Protein AF-A0A5K1FHK6-F1 (afdb_monomer_lite)

InterPro domains:
  IPR001789 Signal transduction response regulator, receiver domain [PS50110] (1-53)
  IPR011006 CheY-like superfamily [SSF52172] (5-53)

pLDDT: mean 74.82, std 6.07, range [58.62, 83.69]

Organism: NCBI:txid210225

Foldseek 3Di:
DDDDDLVVVVVCCVVQVQPAQEAEDDPPDPPVRVVVSVVVQCVDPSSVNHYYD

Secondary structure (DSSP, 8-state):
----SHHHHHHHHHHHTTS---B---TTS-HHHHHHHHHHHTTSTTTTTS-B-

Structure (mmCIF, N/CA/C/O backbone):
data_AF-A0A5K1FHK6-F1
#
_entry.id   AF-A0A5K1FHK6-F1
#
loop_
_atom_site.group_PDB
_atom_site.id
_atom_site.type_symbol
_atom_site.label_atom_id
_atom_site.label_alt_id
_atom_site.label_comp_id
_atom_site.label_asym_id
_atom_site.label_entity_id
_atom_site.label_seq_id
_atom_site.pdbx_PDB_ins_code
_atom_site.Cartn_x
_atom_site.Cartn_y
_atom_site.Cartn_z
_atom_site.occupancy
_atom_site.B_iso_or_equiv
_atom_site.auth_seq_id
_atom_site.auth_comp_id
_atom_site.auth_asym_id
_atom_site.auth_atom_id
_atom_site.pdbx_PDB_model_num
ATOM 1 N N . THR A 1 1 ? -10.810 -1.547 -3.307 1.00 74.75 1 THR A N 1
ATOM 2 C CA . THR A 1 1 ? -10.736 -0.259 -4.035 1.00 74.75 1 THR A CA 1
ATOM 3 C C . THR A 1 1 ? -9.536 -0.252 -4.960 1.00 74.75 1 THR A C 1
ATOM 5 O O . THR A 1 1 ? -8.476 -0.672 -4.523 1.00 74.75 1 THR A O 1
ATOM 8 N N . ALA A 1 2 ? -9.677 0.199 -6.213 1.00 76.56 2 ALA A N 1
ATOM 9 C CA . ALA A 1 2 ? -8.541 0.368 -7.125 1.00 76.56 2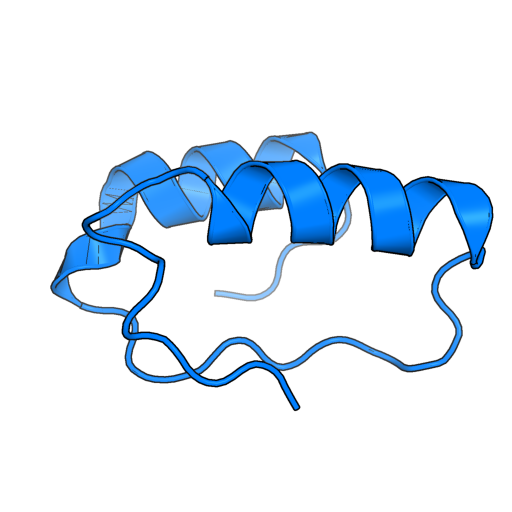 ALA A CA 1
ATOM 10 C C . ALA A 1 2 ? -8.011 1.808 -7.046 1.00 76.56 2 ALA A C 1
ATOM 12 O O . ALA A 1 2 ? -8.768 2.763 -7.225 1.00 76.56 2 ALA A O 1
ATOM 13 N N . VAL A 1 3 ? -6.718 1.964 -6.778 1.00 82.00 3 VAL A N 1
ATOM 14 C CA . VAL A 1 3 ? -6.041 3.260 -6.622 1.00 82.00 3 VAL A CA 1
ATOM 15 C C . VAL A 1 3 ? -4.919 3.379 -7.646 1.00 82.00 3 VAL A C 1
ATOM 17 O O . VAL A 1 3 ? -4.267 2.392 -7.967 1.00 82.00 3 VAL A O 1
ATOM 20 N N . LYS A 1 4 ? -4.705 4.581 -8.193 1.00 79.00 4 LYS A N 1
ATOM 21 C CA . LYS A 1 4 ? -3.767 4.795 -9.317 1.00 79.00 4 LYS A CA 1
ATOM 22 C C . LYS A 1 4 ? -2.540 5.617 -8.939 1.00 79.00 4 LYS A C 1
ATOM 24 O O . LYS A 1 4 ? -1.607 5.740 -9.727 1.00 79.00 4 LYS A O 1
ATOM 29 N N . THR A 1 5 ? -2.543 6.227 -7.755 1.00 77.81 5 THR A N 1
ATOM 30 C CA . THR A 1 5 ? -1.458 7.101 -7.299 1.00 77.81 5 THR A CA 1
ATOM 31 C C . THR A 1 5 ? -1.002 6.721 -5.892 1.00 77.81 5 THR A C 1
ATOM 33 O O . THR A 1 5 ? -1.831 6.305 -5.083 1.00 77.81 5 THR A O 1
ATOM 36 N N . PRO A 1 6 ? 0.283 6.931 -5.544 1.00 74.06 6 PRO A N 1
ATOM 37 C CA . PRO A 1 6 ? 0.787 6.627 -4.203 1.00 74.06 6 PRO A CA 1
ATOM 38 C C . PRO A 1 6 ? 0.036 7.346 -3.078 1.00 74.06 6 PRO A C 1
ATOM 40 O O . PRO A 1 6 ? -0.098 6.813 -1.986 1.00 74.06 6 PRO A O 1
ATOM 43 N N . ARG A 1 7 ? -0.479 8.554 -3.340 1.00 79.88 7 ARG A N 1
ATOM 44 C CA . ARG A 1 7 ? -1.252 9.315 -2.352 1.00 79.88 7 ARG A CA 1
ATOM 45 C C . ARG A 1 7 ? -2.603 8.660 -2.071 1.00 79.88 7 ARG A C 1
ATOM 47 O O . ARG A 1 7 ? -2.938 8.462 -0.916 1.00 79.88 7 ARG A O 1
ATOM 54 N N . GLN A 1 8 ? -3.308 8.227 -3.117 1.00 82.31 8 GLN A N 1
ATOM 55 C CA . GLN A 1 8 ? -4.560 7.480 -2.963 1.00 82.31 8 GLN A CA 1
ATOM 56 C C . GLN A 1 8 ? -4.357 6.140 -2.255 1.00 82.31 8 GLN A C 1
ATOM 58 O O . GLN A 1 8 ? -5.247 5.707 -1.536 1.00 82.31 8 GLN A O 1
ATOM 63 N N . VAL A 1 9 ? -3.202 5.493 -2.443 1.00 79.12 9 VAL A N 1
ATOM 64 C CA . VAL A 1 9 ? -2.848 4.281 -1.691 1.00 79.12 9 VAL A CA 1
ATOM 65 C C . VAL A 1 9 ? -2.782 4.593 -0.198 1.00 79.12 9 VAL A C 1
ATOM 67 O O . VAL A 1 9 ? -3.417 3.902 0.586 1.00 79.12 9 VAL A O 1
ATOM 70 N N . ILE A 1 10 ? -2.076 5.658 0.193 1.00 79.25 10 ILE A N 1
ATOM 71 C CA . ILE A 1 10 ? -1.975 6.073 1.600 1.00 79.25 10 ILE A CA 1
ATOM 72 C C . ILE A 1 10 ? -3.350 6.441 2.164 1.00 79.25 10 ILE A C 1
ATOM 74 O O . ILE A 1 10 ? -3.704 5.982 3.245 1.00 79.25 10 ILE A O 1
ATOM 78 N N . ASP A 1 11 ? -4.143 7.217 1.426 1.00 83.69 11 ASP A N 1
ATOM 79 C CA . ASP A 1 11 ? -5.473 7.635 1.873 1.00 83.69 11 ASP A CA 1
ATOM 80 C C . ASP A 1 11 ? -6.416 6.427 2.041 1.00 83.69 11 ASP A C 1
ATOM 82 O O . ASP A 1 11 ? -7.142 6.344 3.029 1.00 83.69 11 ASP A O 1
ATOM 86 N N . ALA A 1 12 ? -6.365 5.452 1.125 1.00 82.44 12 ALA A N 1
ATOM 87 C CA . ALA A 1 12 ? -7.149 4.222 1.218 1.00 82.44 12 ALA A CA 1
ATOM 88 C C . ALA A 1 12 ? -6.694 3.327 2.380 1.00 82.44 12 ALA A C 1
ATOM 90 O O . ALA A 1 12 ? -7.535 2.773 3.082 1.00 82.44 12 ALA A O 1
ATOM 91 N N . LEU A 1 13 ? -5.383 3.217 2.616 1.00 79.56 13 LEU A N 1
ATOM 92 C CA . LEU A 1 13 ? -4.840 2.460 3.746 1.00 79.56 13 LEU A CA 1
ATOM 93 C C . LEU A 1 13 ? -5.168 3.124 5.089 1.00 79.56 13 LEU A C 1
ATOM 95 O O . LEU A 1 13 ? -5.471 2.423 6.041 1.00 79.56 13 LEU A O 1
ATOM 99 N N . ASN A 1 14 ? -5.184 4.455 5.170 1.00 79.38 14 ASN A N 1
ATOM 100 C CA . ASN A 1 14 ? -5.587 5.160 6.390 1.00 79.38 14 ASN A CA 1
ATOM 101 C C . ASN A 1 14 ? -7.099 5.080 6.648 1.00 79.38 14 ASN A C 1
ATOM 103 O O . ASN A 1 14 ? -7.521 5.056 7.799 1.00 79.38 14 ASN A O 1
ATOM 107 N N . ALA A 1 15 ? -7.922 5.057 5.597 1.00 81.69 15 ALA A N 1
ATOM 108 C CA . ALA A 1 15 ? -9.376 4.985 5.734 1.00 81.69 15 ALA A CA 1
AT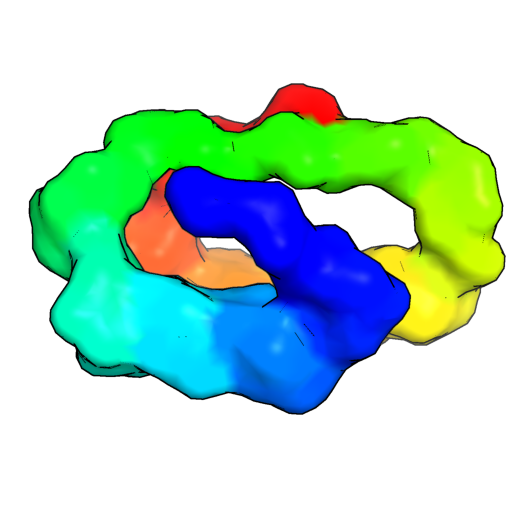OM 109 C C . ALA A 1 15 ? -9.899 3.555 5.954 1.00 81.69 15 ALA A C 1
ATOM 111 O O . ALA A 1 15 ? -10.951 3.386 6.562 1.00 81.69 15 ALA A O 1
ATOM 112 N N . GLN A 1 16 ? -9.209 2.542 5.418 1.00 74.94 16 GLN A N 1
ATOM 113 C CA . GLN A 1 16 ? -9.694 1.157 5.372 1.00 74.94 16 GLN A CA 1
ATOM 114 C C . GLN A 1 16 ? -8.671 0.128 5.880 1.00 74.94 16 GLN A C 1
ATOM 116 O O . GLN A 1 16 ? -8.904 -1.063 5.733 1.00 74.94 16 GLN A O 1
ATOM 121 N N . GLY A 1 17 ? -7.538 0.538 6.458 1.00 70.06 17 GLY A N 1
ATOM 122 C CA . GLY A 1 17 ? -6.424 -0.358 6.810 1.00 70.06 17 GLY A CA 1
ATOM 123 C C . GLY A 1 17 ? -6.762 -1.499 7.773 1.00 70.06 17 GLY A C 1
ATOM 124 O O . GLY A 1 17 ? -6.062 -2.512 7.782 1.00 70.06 17 GLY A O 1
ATOM 125 N N . GLU A 1 18 ? -7.838 -1.382 8.555 1.00 71.81 18 GLU A N 1
ATOM 126 C CA . GLU A 1 18 ? -8.343 -2.492 9.371 1.00 71.81 18 GLU A CA 1
ATOM 127 C C . GLU A 1 18 ? -9.045 -3.591 8.563 1.00 71.81 18 GLU A C 1
ATOM 129 O O . GLU A 1 18 ? -8.974 -4.747 8.968 1.00 71.81 18 GLU A O 1
ATOM 134 N N . ASP A 1 19 ? -9.632 -3.244 7.418 1.00 77.69 19 ASP A N 1
ATOM 135 C CA . ASP A 1 19 ? -10.456 -4.107 6.554 1.00 77.69 19 ASP A CA 1
ATOM 136 C C . ASP A 1 19 ? -9.699 -4.601 5.301 1.00 77.69 19 ASP A C 1
ATOM 138 O O . ASP A 1 19 ? -10.273 -5.236 4.415 1.00 77.69 19 ASP A O 1
ATOM 142 N N . ILE A 1 20 ? -8.411 -4.262 5.168 1.00 78.06 20 ILE A N 1
ATOM 143 C CA . ILE A 1 20 ? -7.590 -4.660 4.019 1.00 78.06 20 ILE A CA 1
ATOM 144 C C . ILE A 1 20 ? -6.757 -5.884 4.388 1.00 78.06 20 ILE A C 1
ATOM 146 O O . ILE A 1 20 ? -5.778 -5.789 5.126 1.00 78.06 20 ILE A O 1
ATOM 150 N N . ASP A 1 21 ? -7.092 -7.017 3.777 1.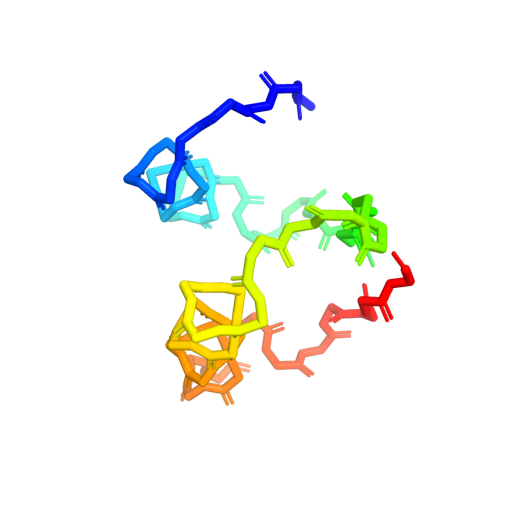00 77.19 21 ASP A N 1
ATOM 151 C CA . ASP A 1 21 ? -6.345 -8.263 3.953 1.00 77.19 21 ASP A CA 1
ATOM 152 C C . ASP A 1 21 ? -5.175 -8.417 2.975 1.00 77.19 21 ASP A C 1
ATOM 154 O O . ASP A 1 21 ? -4.216 -9.116 3.283 1.00 77.19 21 ASP A O 1
ATOM 158 N N . ILE A 1 22 ? -5.231 -7.805 1.784 1.00 79.69 22 ILE A N 1
ATOM 159 C CA . ILE A 1 22 ? -4.216 -7.974 0.728 1.00 79.69 22 ILE A CA 1
ATOM 160 C C . ILE A 1 22 ? -4.046 -6.675 -0.069 1.00 79.69 22 ILE A C 1
ATOM 162 O O . ILE A 1 22 ? -5.028 -6.036 -0.453 1.00 79.69 22 ILE A O 1
ATOM 166 N N . ILE A 1 23 ? -2.797 -6.319 -0.386 1.00 81.44 23 ILE A N 1
ATOM 167 C CA . ILE A 1 23 ? -2.465 -5.274 -1.365 1.00 81.44 23 ILE A CA 1
ATOM 168 C C . ILE A 1 23 ? -1.924 -5.952 -2.624 1.00 81.44 23 ILE A C 1
ATOM 170 O O . ILE A 1 23 ? -0.858 -6.559 -2.593 1.00 81.44 23 ILE A O 1
ATOM 174 N N . LEU A 1 24 ? -2.641 -5.815 -3.738 1.00 80.75 24 LEU A N 1
ATOM 175 C CA . LEU A 1 24 ? -2.162 -6.250 -5.047 1.00 80.75 24 LEU A CA 1
ATOM 176 C C . LEU A 1 24 ? -1.451 -5.079 -5.730 1.00 80.75 24 LEU A C 1
ATOM 178 O O . LEU A 1 24 ? -2.069 -4.038 -5.978 1.00 80.75 24 LEU A O 1
ATOM 182 N N . SER A 1 25 ? -0.163 -5.234 -6.011 1.00 76.19 25 SER A N 1
ATOM 183 C CA . SER A 1 25 ? 0.653 -4.218 -6.671 1.00 76.19 25 SER A CA 1
ATOM 184 C C . SER A 1 25 ? 1.083 -4.721 -8.041 1.00 76.19 25 SER A C 1
ATOM 186 O O . SER A 1 25 ? 1.763 -5.732 -8.159 1.00 76.19 25 SER A O 1
ATOM 188 N N . GLU A 1 26 ? 0.763 -3.979 -9.098 1.00 72.88 26 GLU A N 1
ATOM 189 C CA . GLU A 1 26 ? 1.294 -4.296 -10.423 1.00 72.88 26 GLU A CA 1
ATOM 190 C C . GLU A 1 26 ? 2.830 -4.171 -10.426 1.00 72.88 26 GLU A C 1
ATOM 192 O O . GLU A 1 26 ? 3.394 -3.178 -9.954 1.00 72.88 26 GLU A O 1
ATOM 197 N N . VAL A 1 27 ? 3.508 -5.193 -10.958 1.00 58.62 27 VAL A N 1
ATOM 198 C CA . VAL A 1 27 ? 4.979 -5.315 -10.984 1.00 58.62 27 VAL A CA 1
ATOM 199 C C . VAL A 1 27 ? 5.642 -4.189 -11.798 1.00 58.62 27 VAL A C 1
ATOM 201 O O . VAL A 1 27 ? 6.796 -3.848 -11.551 1.00 58.62 27 VAL A O 1
ATOM 204 N N . ASP A 1 28 ? 4.894 -3.547 -12.702 1.00 63.44 28 ASP A N 1
ATOM 205 C CA . ASP A 1 28 ? 5.369 -2.482 -13.599 1.00 63.44 28 ASP A CA 1
ATOM 206 C C . ASP A 1 28 ? 5.389 -1.073 -12.976 1.00 63.44 28 ASP A C 1
ATOM 208 O O . ASP A 1 28 ? 5.661 -0.071 -13.648 1.00 63.44 28 ASP A O 1
ATOM 212 N N . LEU A 1 29 ? 5.146 -0.956 -11.667 1.00 62.12 29 LEU A N 1
ATOM 213 C CA . LEU A 1 29 ? 5.409 0.289 -10.950 1.00 62.12 29 LEU A CA 1
ATOM 214 C C . LEU A 1 29 ? 6.890 0.669 -11.116 1.00 62.12 29 LEU A C 1
ATOM 216 O O . LEU A 1 29 ? 7.761 -0.136 -10.780 1.00 62.12 29 LEU A O 1
ATOM 220 N N . PRO A 1 30 ? 7.218 1.908 -11.551 1.00 60.88 30 PRO A N 1
ATOM 221 C CA . PRO A 1 30 ? 8.600 2.354 -11.636 1.00 60.88 30 PRO A CA 1
ATOM 222 C C . PRO A 1 30 ? 9.288 2.085 -10.302 1.00 60.88 30 PRO A C 1
ATOM 224 O O . PRO A 1 30 ? 8.902 2.666 -9.282 1.00 60.88 30 PRO A O 1
ATOM 227 N N . VAL A 1 31 ? 10.279 1.190 -10.318 1.00 59.62 31 VAL A N 1
ATOM 228 C CA . VAL A 1 31 ? 10.914 0.574 -9.142 1.00 59.62 31 VAL A CA 1
ATOM 229 C C . VAL A 1 31 ? 11.161 1.606 -8.031 1.00 59.62 31 VAL A C 1
ATOM 231 O O . VAL A 1 31 ? 10.762 1.425 -6.885 1.00 59.62 31 VAL A O 1
ATOM 234 N N . ALA A 1 32 ? 11.697 2.779 -8.373 1.00 64.38 32 ALA A N 1
ATOM 235 C CA . ALA A 1 32 ? 11.982 3.843 -7.409 1.00 64.38 32 ALA A CA 1
ATOM 236 C C . ALA A 1 32 ? 10.750 4.414 -6.666 1.00 64.38 32 ALA A C 1
ATOM 238 O O . ALA A 1 32 ? 10.862 4.794 -5.496 1.00 64.38 32 ALA A O 1
ATOM 239 N N . LYS A 1 33 ? 9.583 4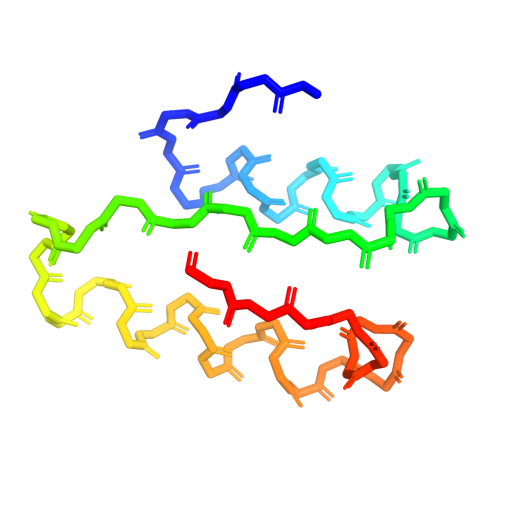.508 -7.318 1.00 67.56 33 LYS A N 1
ATOM 240 C CA . LYS A 1 33 ? 8.334 4.999 -6.706 1.00 67.56 33 LYS A CA 1
ATOM 241 C C . LYS A 1 33 ? 7.634 3.894 -5.919 1.00 67.56 33 LYS A C 1
ATOM 243 O O . LYS A 1 33 ? 7.230 4.148 -4.785 1.00 67.56 33 LYS A O 1
ATOM 248 N N . GLY A 1 34 ? 7.574 2.682 -6.478 1.00 68.62 34 GLY A N 1
ATOM 249 C CA . GLY A 1 34 ? 7.017 1.507 -5.804 1.00 68.62 34 GLY A CA 1
ATOM 250 C C . GLY A 1 34 ? 7.734 1.225 -4.484 1.00 68.62 34 GLY A C 1
ATOM 251 O O . GLY A 1 34 ? 7.107 1.213 -3.429 1.00 68.62 34 GLY A O 1
ATOM 252 N N . PHE A 1 35 ? 9.069 1.156 -4.491 1.00 72.06 35 PHE A N 1
ATOM 253 C CA . PHE A 1 35 ? 9.851 0.880 -3.279 1.00 72.06 35 PHE A CA 1
ATOM 254 C C . PHE A 1 35 ? 9.715 1.944 -2.179 1.00 72.06 35 PHE A C 1
ATOM 256 O O . PHE A 1 35 ? 9.764 1.604 -0.997 1.00 72.06 35 PHE A O 1
ATOM 263 N N . LYS A 1 36 ? 9.550 3.231 -2.520 1.00 76.69 36 LYS A N 1
ATOM 264 C CA . LYS A 1 36 ? 9.297 4.279 -1.510 1.00 76.69 36 LYS A CA 1
ATOM 265 C C . LYS A 1 36 ? 7.929 4.109 -0.855 1.00 76.69 36 LYS A C 1
ATOM 267 O O . LYS A 1 36 ? 7.826 4.264 0.358 1.00 76.69 36 LYS A O 1
ATOM 272 N N . MET A 1 37 ? 6.916 3.771 -1.648 1.00 76.00 37 MET A N 1
ATOM 273 C CA . MET A 1 37 ? 5.568 3.501 -1.157 1.00 76.00 37 MET A CA 1
ATOM 274 C C . MET A 1 37 ? 5.549 2.257 -0.265 1.00 76.00 37 MET A C 1
ATOM 276 O O . MET A 1 37 ? 5.076 2.328 0.863 1.00 76.00 37 MET A O 1
ATOM 280 N N . LEU A 1 38 ? 6.172 1.162 -0.708 1.00 77.00 38 LEU A N 1
ATOM 281 C CA . LEU A 1 38 ? 6.306 -0.067 0.079 1.00 77.00 38 LEU A CA 1
ATOM 282 C C . LEU A 1 38 ? 7.007 0.191 1.417 1.00 77.00 38 LEU A C 1
ATOM 284 O O . LEU A 1 38 ? 6.514 -0.220 2.460 1.00 77.00 38 LEU A O 1
ATOM 288 N N . LYS A 1 39 ? 8.112 0.951 1.420 1.00 78.38 39 LYS A N 1
ATOM 289 C CA . LYS A 1 39 ? 8.799 1.344 2.664 1.00 78.38 39 LYS A CA 1
ATOM 290 C C . LYS A 1 39 ? 7.903 2.126 3.622 1.00 78.38 39 LYS A C 1
ATOM 29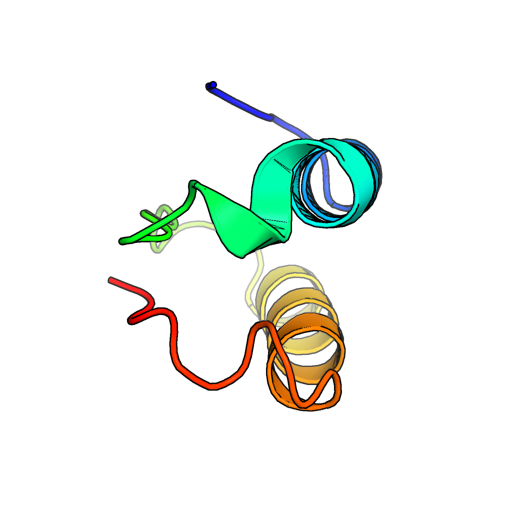2 O O . LYS A 1 39 ? 8.094 2.008 4.827 1.00 78.38 39 LYS A O 1
ATOM 297 N N . TYR A 1 40 ? 6.993 2.949 3.108 1.00 78.00 40 TYR A N 1
ATOM 298 C CA . TYR A 1 40 ? 6.052 3.701 3.933 1.00 78.00 40 TYR A CA 1
ATOM 299 C C . TYR A 1 40 ? 5.002 2.768 4.550 1.00 78.00 40 TYR A C 1
ATOM 301 O O . TYR A 1 40 ? 4.856 2.748 5.767 1.00 78.00 40 TYR A O 1
ATOM 309 N N . ILE A 1 41 ? 4.381 1.911 3.735 1.00 75.12 41 ILE A N 1
ATOM 310 C CA . ILE A 1 41 ? 3.382 0.924 4.179 1.00 75.12 41 ILE A CA 1
ATOM 311 C C . ILE A 1 41 ? 3.981 -0.031 5.222 1.00 75.12 41 ILE A C 1
ATOM 313 O O . ILE A 1 41 ? 3.411 -0.235 6.286 1.00 75.12 41 ILE A O 1
ATOM 317 N N . MET A 1 42 ? 5.181 -0.560 4.971 1.00 72.62 42 MET A N 1
ATOM 318 C CA . MET A 1 42 ? 5.854 -1.507 5.870 1.00 72.62 42 MET A CA 1
ATOM 319 C C . MET A 1 42 ? 6.326 -0.891 7.200 1.00 72.62 42 MET A C 1
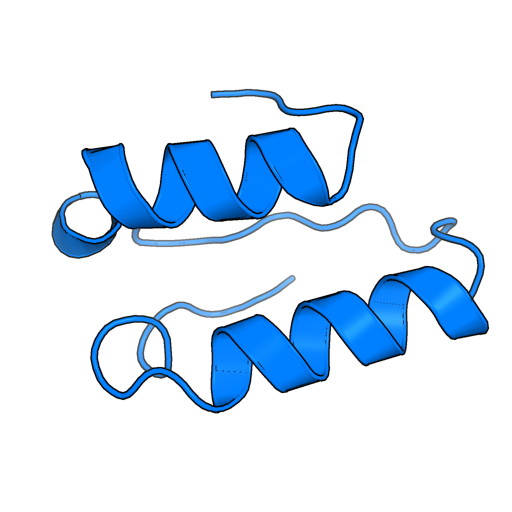ATOM 321 O O . MET A 1 42 ? 6.691 -1.636 8.115 1.00 72.62 42 MET A O 1
ATOM 325 N N . ARG A 1 43 ? 6.386 0.444 7.314 1.00 78.38 43 ARG A N 1
ATOM 326 C CA . ARG A 1 43 ? 6.727 1.135 8.570 1.00 78.38 43 ARG A CA 1
ATOM 327 C C . ARG A 1 43 ? 5.537 1.229 9.517 1.00 78.38 43 ARG A C 1
ATOM 329 O O . ARG A 1 43 ? 5.759 1.226 10.727 1.00 78.38 43 ARG A O 1
ATOM 336 N N . GLU A 1 44 ? 4.320 1.282 8.986 1.00 75.38 44 GLU A N 1
ATOM 337 C CA . GLU A 1 44 ? 3.113 1.350 9.800 1.00 75.38 44 GLU A CA 1
ATOM 338 C C . GLU A 1 44 ? 2.776 -0.018 10.385 1.00 75.38 44 GLU A C 1
ATOM 340 O O . GLU A 1 44 ? 2.588 -1.001 9.667 1.00 75.38 44 GLU A O 1
ATOM 345 N N . LYS A 1 45 ? 2.725 -0.098 11.720 1.00 70.00 45 LYS A N 1
ATOM 346 C CA . LYS A 1 45 ? 2.575 -1.372 12.447 1.00 70.00 45 LYS A CA 1
ATOM 347 C C . LYS A 1 45 ? 1.278 -2.101 12.096 1.00 70.00 45 LYS A C 1
ATOM 349 O O . LYS A 1 45 ? 1.281 -3.327 12.055 1.00 70.00 45 LYS A O 1
ATOM 354 N N . GLU A 1 46 ? 0.215 -1.354 11.824 1.00 70.44 46 GLU A N 1
ATOM 355 C CA . GLU A 1 46 ? -1.113 -1.881 11.494 1.00 70.44 46 GLU A CA 1
ATOM 356 C C . GLU A 1 46 ? -1.193 -2.414 10.061 1.00 70.44 46 GLU A C 1
ATOM 358 O O . GLU A 1 46 ? -1.905 -3.378 9.797 1.00 70.44 46 GLU A O 1
ATOM 363 N N . LEU A 1 47 ? -0.394 -1.854 9.149 1.00 70.00 47 LEU A N 1
ATOM 364 C CA . LEU A 1 47 ? -0.349 -2.254 7.740 1.00 70.00 47 LEU A CA 1
ATOM 365 C C . LEU A 1 47 ? 0.678 -3.360 7.478 1.00 70.00 47 LEU A C 1
ATOM 367 O O . LEU A 1 47 ? 0.622 -4.055 6.468 1.00 70.00 47 LEU A O 1
ATOM 371 N N . ARG A 1 48 ? 1.611 -3.571 8.410 1.00 71.00 48 ARG A N 1
ATOM 372 C CA . ARG A 1 48 ? 2.690 -4.563 8.304 1.00 71.00 48 ARG A CA 1
ATOM 373 C C . ARG A 1 48 ? 2.205 -6.016 8.261 1.00 71.00 48 ARG A C 1
ATOM 375 O O . ARG A 1 48 ? 2.970 -6.892 7.866 1.00 71.00 48 ARG A O 1
ATOM 382 N N . ARG A 1 49 ? 0.962 -6.267 8.684 1.00 76.00 49 ARG A N 1
ATOM 383 C CA . ARG A 1 49 ? 0.302 -7.580 8.605 1.00 76.00 49 ARG A CA 1
ATOM 384 C C . ARG A 1 49 ? -0.243 -7.902 7.213 1.00 76.00 49 ARG A C 1
ATOM 386 O O . ARG A 1 49 ? -0.562 -9.056 6.959 1.00 76.00 49 ARG A O 1
ATOM 393 N N . ILE A 1 50 ? -0.358 -6.899 6.345 1.00 78.62 50 ILE A N 1
ATOM 394 C CA . ILE A 1 50 ? -1.032 -7.021 5.057 1.00 78.62 50 ILE A CA 1
ATOM 395 C C . ILE A 1 50 ? -0.024 -7.549 4.021 1.00 78.62 50 ILE A C 1
ATOM 397 O O . ILE A 1 50 ? 0.941 -6.844 3.707 1.00 78.62 50 ILE A O 1
ATOM 401 N N . PRO A 1 51 ? -0.184 -8.776 3.492 1.00 75.69 51 PRO A N 1
ATOM 402 C CA . PRO A 1 51 ? 0.641 -9.278 2.400 1.00 75.69 51 PRO A CA 1
ATOM 403 C C . PRO A 1 51 ? 0.530 -8.390 1.156 1.00 75.69 51 PRO A C 1
ATOM 405 O O . PRO A 1 51 ? -0.555 -7.945 0.773 1.00 75.69 51 PRO A O 1
ATOM 408 N N . ILE A 1 52 ? 1.677 -8.169 0.511 1.00 77.56 52 ILE A N 1
ATOM 409 C CA . ILE A 1 52 ? 1.785 -7.455 -0.761 1.00 77.56 52 ILE A CA 1
ATOM 410 C C . ILE A 1 52 ? 2.193 -8.468 -1.827 1.00 77.56 52 ILE A C 1
ATOM 412 O O . ILE A 1 52 ? 3.215 -9.139 -1.654 1.00 77.56 52 ILE A O 1
ATOM 416 N N . ILE A 1 53 ? 1.387 -8.584 -2.885 1.00 79.19 53 ILE A N 1
ATOM 417 C CA . ILE A 1 53 ? 1.584 -9.513 -4.011 1.00 79.19 53 ILE A CA 1
ATOM 418 C C . ILE A 1 53 ? 1.748 -8.714 -5.297 1.00 79.19 53 ILE A C 1
ATOM 420 O O . ILE A 1 53 ? 0.946 -7.771 -5.498 1.00 79.19 53 ILE A O 1
#

Radius of gyration: 10.27 Å; chains: 1; bounding box: 23×19×26 Å

Sequence (53 aa):
TAVKTPRQVIDALNAQGEDIDIILSEVDLPVAKGFKMLKYIMREKELRRIPII